Protein AF-A0A937WZ01-F1 (afdb_monomer_lite)

Radius of gyration: 13.04 Å; chains: 1; bounding box: 37×21×32 Å

Secondary structure (DSSP, 8-state):
-HHHHHHHHHS-EEHHHHHHHHHTT-S-HHHHHHHHHTTSEEE---SSTTT-EEEE-HHHHHHHHHHHHHHTTS--

Sequence (76 aa):
MKEFLTYVALRPRTYGEAMTAWRSSCPRHTVWEDALVEGLIQVGIGTTVEDAPVTLTPQGRMILDGYHTHANRVEG

pLDDT: mean 82.59, std 12.5, range [39.88, 93.5]

Foldseek 3Di:
DLVLLVVCAVDWAFPLVSCVVVVVPDVPPVVVVVCVVVQQKDFADDPDNRRTIIHGDPVVVVVNVVVVVVVVPVPD

Structure (mmCIF, N/CA/C/O backbone):
data_AF-A0A937WZ01-F1
#
_entry.id   AF-A0A937WZ01-F1
#
loop_
_atom_site.group_PDB
_atom_site.id
_atom_site.type_symbol
_atom_site.label_atom_id
_atom_site.label_alt_id
_atom_site.label_comp_id
_atom_site.label_asym_id
_atom_site.label_entity_id
_atom_site.label_seq_id
_atom_site.pdbx_PDB_ins_code
_atom_site.Cartn_x
_atom_site.Cartn_y
_atom_site.Cartn_z
_atom_site.occupancy
_atom_site.B_iso_or_equiv
_atom_site.auth_seq_id
_atom_site.auth_comp_id
_atom_site.auth_asym_id
_atom_site.auth_atom_id
_atom_site.p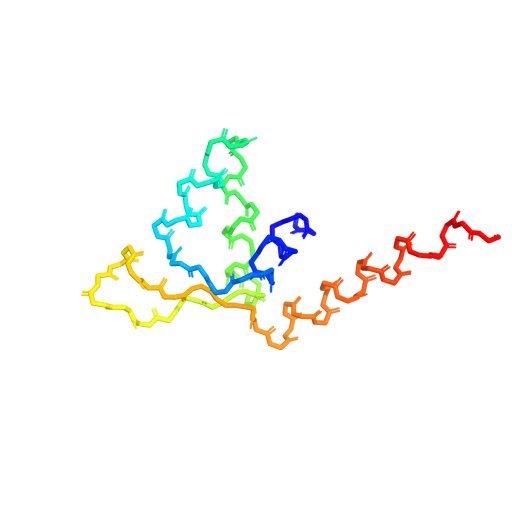dbx_PDB_model_num
ATOM 1 N N . MET A 1 1 ? -3.579 1.942 8.141 1.00 80.88 1 MET A N 1
ATOM 2 C CA . MET A 1 1 ? -4.091 0.986 7.140 1.00 80.88 1 MET A CA 1
ATOM 3 C C . MET A 1 1 ? -5.196 1.590 6.278 1.00 80.88 1 MET A C 1
ATOM 5 O O . MET A 1 1 ? -4.952 1.757 5.095 1.00 80.88 1 MET A O 1
ATOM 9 N N . LYS A 1 2 ? -6.348 2.000 6.841 1.00 85.12 2 LYS A N 1
ATOM 10 C CA . LYS A 1 2 ? -7.475 2.597 6.083 1.00 85.12 2 LYS A CA 1
ATOM 11 C C . LYS A 1 2 ? -7.052 3.637 5.034 1.00 85.12 2 LYS A C 1
ATOM 13 O O . LYS A 1 2 ? -7.275 3.404 3.857 1.00 85.12 2 LYS A O 1
ATOM 18 N N . GLU A 1 3 ? -6.378 4.714 5.450 1.00 84.50 3 GLU A N 1
ATOM 19 C CA . GLU A 1 3 ? -5.948 5.802 4.549 1.00 84.50 3 GLU A CA 1
ATOM 20 C C . GLU A 1 3 ? -5.114 5.311 3.357 1.00 84.50 3 GLU A C 1
ATOM 22 O O . GLU A 1 3 ? -5.265 5.799 2.243 1.00 84.50 3 GLU A O 1
ATOM 27 N N . PHE A 1 4 ? -4.269 4.300 3.575 1.00 86.19 4 PHE A N 1
ATOM 28 C CA . PHE A 1 4 ? -3.464 3.697 2.519 1.00 86.19 4 PHE A CA 1
ATOM 29 C C . PHE A 1 4 ? -4.325 2.903 1.527 1.00 86.19 4 PHE A C 1
ATOM 31 O O . PHE A 1 4 ? -4.194 3.069 0.316 1.00 86.19 4 PHE A O 1
ATOM 38 N N . LEU A 1 5 ? -5.237 2.065 2.026 1.00 87.75 5 LEU A N 1
ATOM 39 C CA . LEU A 1 5 ? -6.129 1.275 1.175 1.00 87.75 5 LEU A CA 1
ATOM 40 C C . LEU A 1 5 ? -7.082 2.181 0.385 1.00 87.75 5 LEU A C 1
ATOM 42 O O . LEU A 1 5 ? -7.254 1.974 -0.813 1.00 87.75 5 LEU A O 1
ATOM 46 N N . THR A 1 6 ? -7.639 3.218 1.020 1.00 88.31 6 THR A N 1
ATOM 47 C CA . THR A 1 6 ? -8.440 4.251 0.348 1.00 88.31 6 THR A CA 1
ATOM 48 C C . THR A 1 6 ? -7.615 4.957 -0.718 1.00 88.31 6 THR A C 1
ATOM 50 O O . THR A 1 6 ? -8.082 5.111 -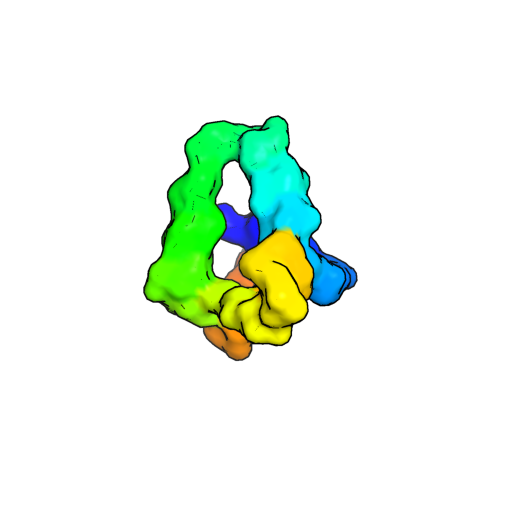1.847 1.00 88.31 6 THR A O 1
ATOM 53 N N . TYR A 1 7 ? -6.373 5.334 -0.386 1.00 86.94 7 TYR A N 1
ATOM 54 C CA . TYR A 1 7 ? -5.441 5.915 -1.340 1.00 86.94 7 TYR A CA 1
ATOM 55 C C . TYR A 1 7 ? -5.303 4.999 -2.553 1.00 86.94 7 TYR A C 1
ATOM 57 O O . TYR A 1 7 ? -5.668 5.444 -3.632 1.00 86.94 7 TYR A O 1
ATOM 65 N N . VAL A 1 8 ? -4.908 3.729 -2.410 1.00 87.88 8 VAL A N 1
ATOM 66 C CA . VAL A 1 8 ? -4.764 2.775 -3.533 1.00 87.88 8 VAL A CA 1
ATOM 67 C C . VAL A 1 8 ? -6.079 2.546 -4.295 1.00 87.88 8 VAL A C 1
ATOM 69 O O . VAL A 1 8 ? -6.051 2.430 -5.516 1.00 87.88 8 VAL A O 1
ATOM 72 N N . ALA A 1 9 ? -7.233 2.541 -3.621 1.00 87.56 9 ALA A N 1
ATOM 73 C CA . ALA A 1 9 ? -8.542 2.342 -4.252 1.00 87.56 9 ALA A CA 1
ATOM 74 C C . ALA A 1 9 ? -8.945 3.464 -5.222 1.00 87.56 9 ALA A C 1
ATOM 76 O O . ALA A 1 9 ? -9.626 3.199 -6.209 1.00 87.56 9 ALA A O 1
ATOM 77 N N . LEU A 1 10 ? -8.543 4.709 -4.943 1.00 86.06 10 LEU A N 1
ATOM 78 C CA . LEU A 1 10 ? -8.974 5.896 -5.697 1.00 86.06 10 LEU A CA 1
ATOM 79 C C . LEU A 1 10 ? -8.584 5.861 -7.177 1.00 86.06 10 LEU A C 1
ATOM 81 O O . LEU A 1 10 ? -9.325 6.351 -8.025 1.00 86.06 10 LEU A O 1
ATOM 85 N N . ARG A 1 11 ? -7.400 5.334 -7.488 1.00 82.06 11 ARG A N 1
ATOM 86 C CA . ARG A 1 11 ? -6.916 5.185 -8.861 1.00 82.06 11 ARG A CA 1
ATOM 87 C C . ARG A 1 11 ? -5.848 4.093 -8.914 1.00 82.06 11 ARG A C 1
ATOM 89 O O . ARG A 1 11 ? -5.076 3.987 -7.954 1.00 82.06 11 ARG A O 1
ATOM 96 N N . PRO A 1 12 ? -5.738 3.354 -10.033 1.00 75.75 12 PRO A N 1
ATOM 97 C CA . PRO A 1 12 ? -4.567 2.528 -10.296 1.00 75.75 12 PRO A CA 1
ATOM 98 C C . PRO A 1 12 ? -3.315 3.398 -10.171 1.00 75.75 12 PRO A C 1
ATOM 100 O O . PRO A 1 12 ? -3.242 4.470 -10.773 1.00 75.75 12 PRO A O 1
ATOM 103 N N . ARG A 1 13 ? -2.362 2.973 -9.347 1.00 86.75 13 ARG A N 1
ATOM 104 C CA . ARG A 1 13 ? -1.074 3.653 -9.174 1.00 86.75 13 ARG A CA 1
ATOM 105 C C . ARG A 1 13 ? 0.044 2.683 -9.431 1.00 86.75 13 ARG A C 1
ATOM 107 O O . ARG A 1 13 ? -0.130 1.481 -9.250 1.00 86.75 13 ARG A O 1
ATOM 114 N N . THR A 1 14 ? 1.189 3.214 -9.810 1.00 91.12 14 THR A N 1
ATOM 115 C CA . THR A 1 14 ? 2.404 2.419 -9.893 1.00 91.12 14 THR A CA 1
ATOM 116 C C . THR A 1 14 ? 3.100 2.376 -8.535 1.00 91.12 14 THR A C 1
ATOM 118 O O . THR A 1 14 ? 2.844 3.198 -7.648 1.00 91.12 14 THR A O 1
ATOM 121 N N . TYR A 1 15 ? 3.974 1.396 -8.354 1.00 89.88 15 TYR A N 1
ATOM 122 C CA . TYR A 1 15 ? 4.763 1.228 -7.144 1.00 89.88 15 TYR A CA 1
ATOM 123 C C . TYR A 1 15 ? 5.614 2.467 -6.862 1.00 89.88 15 TYR A C 1
ATOM 125 O O . TYR A 1 15 ? 5.632 2.931 -5.727 1.00 89.88 15 TYR A O 1
ATOM 133 N N . GLY A 1 16 ? 6.245 3.058 -7.881 1.00 88.62 16 GLY A N 1
ATOM 134 C CA . GLY A 1 16 ? 7.050 4.274 -7.736 1.00 88.62 16 GLY A CA 1
ATOM 135 C C . GLY A 1 16 ? 6.227 5.461 -7.235 1.00 88.62 16 GLY A C 1
ATOM 136 O O . GLY A 1 16 ? 6.625 6.132 -6.279 1.00 88.62 16 GLY A O 1
ATOM 137 N N . GLU A 1 17 ? 5.034 5.677 -7.801 1.00 87.62 17 GLU A N 1
ATOM 138 C CA . GLU A 1 17 ? 4.117 6.725 -7.337 1.00 87.62 17 GLU A CA 1
ATOM 139 C C . GLU A 1 17 ? 3.661 6.484 -5.895 1.00 87.62 17 GLU A C 1
ATOM 141 O O . GLU A 1 17 ? 3.700 7.395 -5.063 1.00 87.62 17 GLU A O 1
ATOM 146 N N . ALA A 1 18 ? 3.227 5.257 -5.595 1.00 86.19 18 ALA A N 1
ATOM 147 C CA . ALA A 1 18 ? 2.719 4.904 -4.279 1.00 86.19 18 ALA A CA 1
ATOM 148 C C . ALA A 1 18 ? 3.813 5.026 -3.214 1.00 86.19 18 ALA A C 1
ATOM 150 O O . ALA A 1 18 ? 3.571 5.587 -2.148 1.00 86.19 18 ALA A O 1
ATOM 151 N N . MET A 1 19 ? 5.025 4.566 -3.520 1.00 85.25 19 MET A N 1
ATOM 152 C CA . MET A 1 19 ? 6.147 4.599 -2.592 1.00 85.25 19 MET A CA 1
ATOM 153 C C . MET A 1 19 ? 6.651 6.020 -2.366 1.00 85.25 19 MET A C 1
ATOM 155 O O . MET A 1 19 ? 6.940 6.383 -1.228 1.00 85.25 19 MET A O 1
ATOM 159 N N . THR A 1 20 ? 6.678 6.850 -3.411 1.00 84.88 20 THR A N 1
ATOM 160 C CA . THR A 1 20 ? 7.022 8.274 -3.305 1.00 84.88 20 THR A CA 1
ATOM 161 C C . THR A 1 20 ? 6.014 9.017 -2.433 1.00 84.88 20 THR A C 1
ATOM 163 O O . THR A 1 20 ? 6.394 9.637 -1.444 1.00 84.88 20 THR A O 1
ATOM 166 N N . ALA A 1 21 ? 4.718 8.902 -2.735 1.00 81.25 21 ALA A N 1
ATOM 167 C CA . ALA A 1 21 ? 3.670 9.599 -1.992 1.00 81.25 21 ALA A CA 1
ATOM 168 C C . ALA A 1 21 ? 3.555 9.123 -0.533 1.00 81.25 21 ALA A C 1
ATOM 170 O O . ALA A 1 21 ? 3.349 9.925 0.382 1.00 81.25 21 ALA A O 1
ATOM 171 N N . TRP A 1 22 ? 3.696 7.815 -0.300 1.00 77.38 22 TRP A N 1
ATOM 172 C CA . TRP A 1 22 ? 3.541 7.240 1.033 1.00 77.38 22 TRP A CA 1
ATOM 173 C C . TRP A 1 22 ? 4.759 7.505 1.926 1.00 77.38 22 TRP A C 1
ATOM 175 O O . TRP A 1 22 ? 4.589 7.887 3.085 1.00 77.38 22 TRP A O 1
ATOM 185 N N . ARG A 1 23 ? 5.989 7.409 1.390 1.00 73.12 23 ARG A N 1
ATOM 186 C CA . ARG A 1 23 ? 7.225 7.698 2.147 1.00 73.12 23 ARG A CA 1
ATOM 187 C C . ARG A 1 23 ? 7.325 9.146 2.616 1.00 73.12 23 ARG A C 1
ATOM 189 O O . ARG A 1 23 ? 7.893 9.387 3.676 1.00 73.12 23 ARG A O 1
ATOM 196 N N . SER A 1 24 ? 6.761 10.101 1.877 1.00 68.94 24 SER A N 1
ATOM 197 C CA . SER A 1 24 ? 6.766 11.517 2.271 1.00 68.94 24 SER A CA 1
ATOM 198 C C . SER A 1 24 ? 5.857 11.834 3.464 1.00 68.94 24 SER A C 1
ATOM 200 O O . SER A 1 24 ? 6.024 12.875 4.092 1.00 68.94 24 SER A O 1
ATOM 202 N N . SER A 1 25 ? 4.896 10.962 3.785 1.00 62.69 25 SER A N 1
ATOM 203 C CA . SER A 1 25 ? 3.784 11.295 4.687 1.00 62.69 25 SER A CA 1
ATOM 204 C C . SER A 1 25 ? 3.984 10.824 6.137 1.00 62.69 25 SER A C 1
ATOM 206 O O . SER A 1 25 ? 3.309 11.311 7.042 1.00 62.69 25 SER A O 1
ATOM 208 N N . CYS A 1 26 ? 4.886 9.870 6.395 1.00 57.56 26 CYS A N 1
ATOM 209 C CA . CYS A 1 26 ? 5.260 9.403 7.740 1.00 57.56 26 CYS A CA 1
ATOM 210 C C . CYS A 1 26 ? 6.364 8.331 7.622 1.00 57.56 26 CYS A C 1
ATOM 212 O O . CYS A 1 26 ? 6.341 7.577 6.652 1.00 57.56 26 CYS A O 1
ATOM 214 N N . PRO A 1 27 ? 7.227 8.099 8.630 1.00 63.91 27 PRO A N 1
ATOM 215 C CA . PRO A 1 27 ? 8.149 6.950 8.641 1.00 63.91 27 PRO A CA 1
ATOM 216 C C . PRO A 1 27 ? 7.454 5.572 8.783 1.00 63.91 27 PRO A C 1
ATOM 218 O O . PRO A 1 27 ? 8.098 4.574 9.090 1.00 63.91 27 PRO A O 1
ATOM 221 N N . ARG A 1 28 ? 6.136 5.475 8.556 1.00 56.34 28 ARG A N 1
ATOM 222 C CA . ARG A 1 28 ? 5.320 4.259 8.718 1.00 56.34 28 ARG A CA 1
ATOM 223 C C . ARG A 1 28 ? 5.372 3.351 7.484 1.00 56.34 28 ARG A C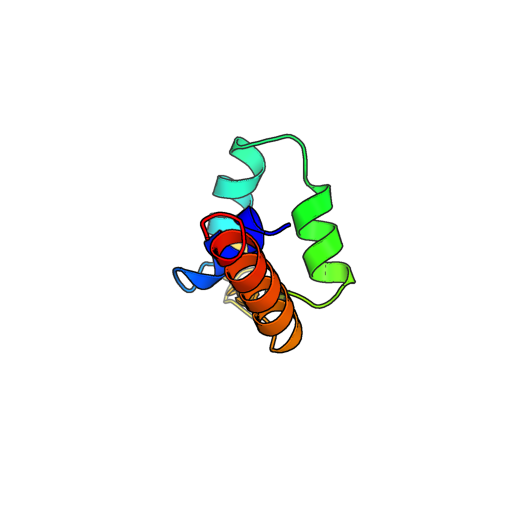 1
ATOM 225 O O . ARG A 1 28 ? 4.329 2.982 6.941 1.00 56.34 28 ARG A O 1
ATOM 232 N N . HIS A 1 29 ? 6.584 2.982 7.067 1.00 63.66 29 HIS A N 1
ATOM 233 C CA . HIS A 1 29 ? 6.818 1.934 6.060 1.00 63.66 29 HIS A CA 1
ATOM 234 C C . HIS A 1 29 ? 6.052 0.639 6.406 1.00 63.66 29 HIS A C 1
ATOM 236 O O . HIS A 1 29 ? 5.516 -0.022 5.521 1.00 63.66 29 HIS A O 1
ATOM 242 N N . THR A 1 30 ? 5.845 0.407 7.707 1.00 76.81 30 THR A N 1
ATOM 243 C CA . THR A 1 30 ? 5.054 -0.690 8.268 1.00 76.81 30 THR A CA 1
ATOM 244 C C . THR A 1 30 ? 3.663 -0.835 7.663 1.00 76.81 30 THR A C 1
ATOM 246 O O . THR A 1 30 ? 3.287 -1.939 7.328 1.00 76.81 30 THR A O 1
ATOM 249 N N . VAL A 1 31 ? 2.901 0.239 7.411 1.00 85.12 31 VAL A N 1
ATOM 250 C CA . VAL A 1 31 ? 1.523 0.078 6.889 1.00 85.12 31 VAL A CA 1
ATOM 251 C C . VAL A 1 31 ? 1.503 -0.516 5.479 1.00 85.12 31 VAL A C 1
ATOM 253 O O . VAL A 1 31 ? 0.595 -1.273 5.148 1.00 85.12 31 VAL A O 1
ATOM 256 N N . TRP A 1 32 ? 2.478 -0.155 4.643 1.00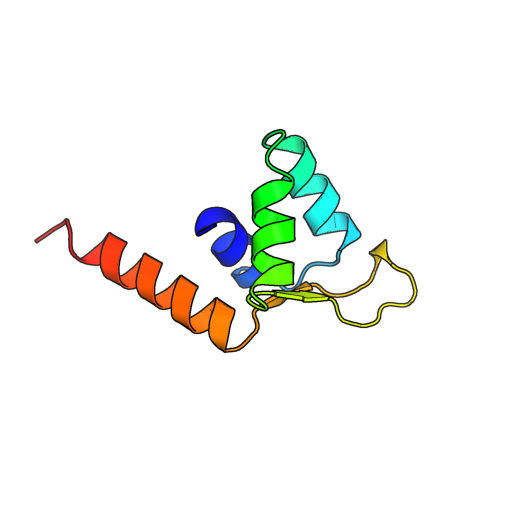 85.50 32 TRP A N 1
ATOM 257 C CA . TRP A 1 32 ? 2.604 -0.724 3.304 1.00 85.50 32 TRP A CA 1
ATOM 258 C C . TRP A 1 32 ? 3.041 -2.189 3.376 1.00 85.50 32 TRP A C 1
ATOM 260 O O . TRP A 1 32 ? 2.461 -3.042 2.707 1.00 85.50 32 TRP A O 1
ATOM 270 N N . GLU A 1 33 ? 4.055 -2.470 4.195 1.00 86.31 33 GLU A N 1
ATOM 271 C CA . GLU A 1 33 ? 4.600 -3.815 4.381 1.00 86.31 33 GLU A CA 1
ATOM 272 C C . GLU A 1 33 ? 3.557 -4.757 4.982 1.00 86.31 33 GLU A C 1
ATOM 274 O O . GLU A 1 33 ? 3.332 -5.826 4.427 1.00 86.31 33 GLU A O 1
ATOM 279 N N . ASP A 1 34 ? 2.841 -4.325 6.019 1.00 88.88 34 ASP A N 1
ATOM 280 C CA . ASP A 1 34 ? 1.732 -5.058 6.629 1.00 88.88 34 ASP A CA 1
ATOM 281 C C . ASP A 1 34 ? 0.642 -5.341 5.588 1.00 88.88 34 ASP A C 1
ATOM 283 O 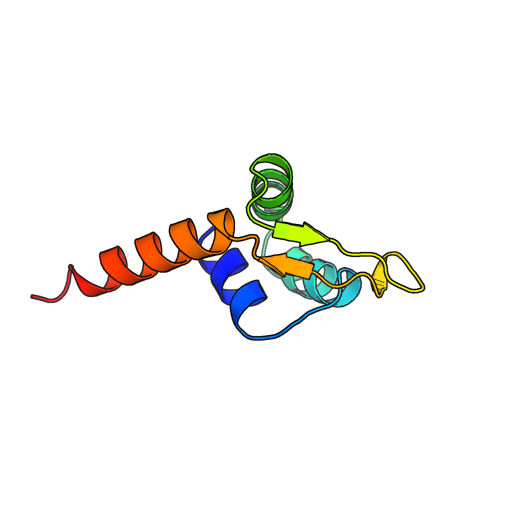O . ASP A 1 34 ? 0.195 -6.473 5.457 1.00 88.88 34 ASP A O 1
ATOM 287 N N . ALA A 1 35 ? 0.260 -4.358 4.760 1.00 89.81 35 ALA A N 1
ATOM 288 C CA . ALA A 1 35 ? -0.755 -4.558 3.722 1.00 89.81 35 ALA A CA 1
ATOM 289 C C . ALA A 1 35 ? -0.323 -5.576 2.657 1.00 89.81 35 ALA A C 1
ATOM 291 O O . ALA A 1 35 ? -1.163 -6.294 2.109 1.00 89.81 35 ALA A O 1
ATOM 292 N N . LEU A 1 36 ? 0.971 -5.614 2.334 1.00 89.38 36 LEU A N 1
ATOM 293 C CA . LEU A 1 36 ? 1.542 -6.568 1.392 1.00 89.38 36 LEU A CA 1
ATOM 294 C C . LEU A 1 36 ? 1.635 -7.970 2.013 1.00 89.38 36 LEU A C 1
ATOM 296 O O . LEU A 1 36 ? 1.250 -8.943 1.370 1.00 89.38 36 LEU A O 1
ATOM 300 N N . VAL A 1 37 ? 2.093 -8.066 3.265 1.00 90.44 37 VAL A N 1
ATOM 301 C CA . VAL A 1 37 ? 2.218 -9.317 4.033 1.00 90.44 37 VAL A CA 1
ATOM 302 C C . VAL A 1 37 ? 0.849 -9.933 4.314 1.00 90.44 37 VAL A C 1
ATOM 304 O O . VAL A 1 37 ? 0.669 -11.137 4.152 1.00 90.44 37 VAL A O 1
ATOM 307 N N . GLU A 1 38 ? -0.138 -9.116 4.672 1.00 91.44 38 GLU A N 1
ATOM 308 C CA . GLU A 1 38 ? -1.524 -9.538 4.876 1.00 91.44 38 GLU A CA 1
ATOM 309 C C . GLU A 1 38 ? -2.253 -9.839 3.554 1.00 91.44 38 GLU A C 1
ATOM 311 O O . GLU A 1 38 ? -3.384 -10.321 3.573 1.00 91.44 38 GLU A O 1
ATOM 316 N N . GLY A 1 39 ? -1.645 -9.564 2.394 1.00 92.94 39 GLY A N 1
ATOM 317 C CA . GLY A 1 39 ? -2.257 -9.817 1.089 1.00 92.94 39 GLY A CA 1
ATOM 318 C C . GLY A 1 39 ? -3.455 -8.911 0.789 1.00 92.94 39 GLY A C 1
ATOM 319 O O . GLY A 1 39 ? -4.368 -9.304 0.063 1.00 92.94 39 GLY A O 1
ATOM 320 N N . LEU A 1 40 ? -3.486 -7.701 1.352 1.00 93.00 40 LEU A N 1
ATOM 321 C CA . LEU A 1 40 ? -4.519 -6.684 1.104 1.00 93.00 40 LEU A CA 1
ATOM 322 C C . LEU A 1 40 ? -4.260 -5.912 -0.190 1.00 93.00 40 LEU A C 1
ATOM 324 O O . LEU A 1 40 ? -5.194 -5.466 -0.862 1.00 93.00 40 LEU A O 1
ATOM 328 N N . ILE A 1 41 ? -2.989 -5.777 -0.556 1.00 91.38 41 ILE A N 1
ATOM 329 C CA . ILE A 1 41 ? -2.556 -5.207 -1.828 1.00 91.38 41 ILE A CA 1
ATOM 330 C C . ILE A 1 41 ? -1.759 -6.229 -2.627 1.00 91.38 41 ILE A C 1
ATOM 332 O O . ILE A 1 41 ? -1.148 -7.144 -2.079 1.00 91.38 41 ILE A O 1
ATOM 336 N N . GLN A 1 42 ? -1.746 -6.038 -3.937 1.00 92.25 42 GLN A N 1
ATOM 337 C CA . GLN A 1 42 ? -0.918 -6.793 -4.855 1.00 92.25 42 GLN A CA 1
ATOM 338 C C . GLN A 1 42 ? -0.154 -5.833 -5.759 1.00 92.25 42 GLN A C 1
ATOM 340 O O . GLN A 1 42 ? -0.723 -4.888 -6.312 1.00 92.25 42 GLN A O 1
ATOM 345 N N . VAL A 1 43 ? 1.137 -6.117 -5.914 1.00 91.69 43 VAL A N 1
ATOM 346 C CA . VAL A 1 43 ? 2.011 -5.469 -6.888 1.00 91.69 43 VAL A CA 1
ATOM 347 C C . VAL A 1 43 ? 2.058 -6.366 -8.123 1.00 91.69 43 VAL A C 1
ATOM 349 O O . VAL A 1 43 ? 2.425 -7.537 -8.037 1.00 91.69 43 VAL A O 1
ATOM 352 N N . GLY A 1 44 ? 1.590 -5.845 -9.253 1.00 89.75 44 GLY A N 1
ATOM 353 C CA . GLY A 1 44 ? 1.628 -6.523 -10.543 1.00 89.75 44 GLY A CA 1
ATOM 354 C C . GLY A 1 44 ? 3.012 -6.468 -11.184 1.00 89.75 44 GLY A C 1
ATOM 355 O O . GLY A 1 44 ? 3.985 -6.029 -10.580 1.00 89.75 44 GLY A O 1
ATOM 356 N N . ILE A 1 45 ? 3.096 -6.896 -12.440 1.00 90.12 45 ILE A N 1
ATOM 357 C CA . ILE A 1 45 ? 4.340 -6.848 -13.210 1.00 90.12 45 ILE A CA 1
ATOM 358 C C . ILE A 1 45 ? 4.296 -5.612 -14.107 1.00 90.12 45 ILE A C 1
ATOM 360 O O . ILE A 1 45 ? 3.410 -5.492 -14.952 1.00 90.12 45 ILE A O 1
ATOM 364 N N . GLY A 1 46 ? 5.233 -4.691 -13.891 1.00 86.94 46 GLY A N 1
ATOM 365 C CA . GLY A 1 46 ? 5.488 -3.551 -14.770 1.00 86.94 46 GLY A CA 1
ATOM 366 C C . GLY A 1 46 ? 6.750 -3.763 -15.603 1.00 86.94 46 GLY A C 1
ATOM 367 O O . GLY A 1 46 ? 7.499 -4.715 -15.386 1.00 86.94 46 GLY A O 1
ATOM 368 N N . THR A 1 47 ? 7.008 -2.849 -16.538 1.00 89.81 47 THR A N 1
ATOM 369 C CA . THR A 1 47 ? 8.272 -2.801 -17.296 1.00 89.81 47 THR A CA 1
ATOM 370 C C . THR A 1 47 ? 9.475 -2.637 -16.364 1.00 89.81 47 THR A C 1
ATOM 372 O O . THR A 1 47 ? 10.548 -3.183 -16.612 1.00 89.81 47 THR A O 1
ATOM 375 N N . THR A 1 48 ? 9.276 -1.915 -15.263 1.00 91.19 48 THR A N 1
ATOM 376 C CA . THR A 1 48 ? 10.222 -1.765 -14.160 1.00 91.19 48 THR A CA 1
ATOM 377 C C . THR A 1 48 ? 9.509 -1.999 -12.829 1.00 91.19 48 THR A C 1
ATOM 379 O O . THR A 1 48 ? 8.277 -2.054 -12.767 1.00 91.19 48 THR A O 1
ATOM 382 N N . VAL A 1 49 ? 10.282 -2.107 -11.743 1.00 86.25 49 VAL A N 1
ATOM 383 C CA . VAL A 1 49 ? 9.721 -2.162 -10.383 1.00 86.25 49 VAL A CA 1
ATOM 384 C C . VAL A 1 49 ? 8.893 -0.913 -10.086 1.00 86.25 49 VAL A C 1
ATOM 386 O O . VAL A 1 49 ? 7.869 -1.022 -9.429 1.00 86.25 49 VAL A O 1
ATOM 389 N N . GLU A 1 50 ? 9.286 0.257 -10.590 1.00 89.25 50 GLU A N 1
ATOM 390 C CA . GLU A 1 50 ? 8.568 1.511 -10.351 1.00 89.25 50 GLU A CA 1
ATOM 391 C C . GLU A 1 50 ? 7.253 1.597 -11.126 1.00 89.25 50 GLU A C 1
ATOM 393 O O . GLU A 1 50 ? 6.297 2.169 -10.610 1.00 89.25 50 GLU A O 1
ATOM 398 N N . ASP A 1 51 ? 7.181 0.982 -12.309 1.00 90.56 51 ASP A N 1
ATOM 399 C CA . ASP A 1 51 ? 5.976 0.918 -13.149 1.00 90.56 51 ASP A CA 1
ATOM 400 C C . ASP A 1 51 ? 4.985 -0.167 -12.713 1.00 90.56 51 ASP A C 1
ATOM 402 O O . ASP A 1 51 ? 3.874 -0.249 -13.240 1.00 90.56 51 ASP A O 1
ATOM 406 N N . ALA A 1 52 ? 5.372 -1.025 -11.769 1.00 92.88 52 ALA A N 1
ATOM 407 C CA . ALA A 1 52 ? 4.544 -2.132 -11.324 1.00 92.88 52 ALA A CA 1
ATOM 408 C C . ALA A 1 52 ? 3.210 -1.617 -10.751 1.00 92.88 52 ALA A C 1
ATOM 410 O O . ALA A 1 52 ? 3.220 -0.843 -9.790 1.00 92.88 52 ALA A O 1
ATOM 411 N N . PRO A 1 53 ? 2.051 -2.012 -11.307 1.00 91.88 53 PRO A N 1
ATOM 412 C CA . PRO A 1 53 ? 0.770 -1.506 -10.840 1.00 91.88 53 PRO A CA 1
ATOM 413 C C . PRO A 1 53 ? 0.453 -2.059 -9.452 1.00 91.88 53 PRO A C 1
ATOM 415 O O . PRO A 1 53 ? 0.609 -3.247 -9.185 1.00 91.88 53 PRO A O 1
ATOM 418 N N . VAL A 1 54 ? -0.039 -1.200 -8.574 1.00 92.38 54 VAL A N 1
ATOM 419 C CA . VAL A 1 54 ? -0.439 -1.525 -7.208 1.00 92.38 54 VAL A CA 1
ATOM 420 C C . VAL A 1 54 ? -1.954 -1.503 -7.161 1.00 92.38 54 VAL A C 1
ATOM 422 O O . VAL A 1 54 ? -2.584 -0.483 -7.448 1.00 92.38 54 VAL A O 1
ATOM 425 N N . THR A 1 55 ? -2.550 -2.633 -6.799 1.00 92.00 55 THR A N 1
ATOM 426 C CA . THR A 1 55 ? -4.006 -2.788 -6.755 1.00 92.00 55 THR A CA 1
ATOM 427 C C . THR A 1 55 ? -4.451 -3.441 -5.456 1.00 92.00 55 THR A C 1
ATOM 429 O O . THR A 1 55 ? -3.697 -4.179 -4.825 1.00 92.00 55 THR A O 1
ATOM 432 N N . LEU A 1 56 ? -5.692 -3.172 -5.046 1.00 92.69 56 LEU A N 1
ATOM 433 C CA . LEU A 1 56 ? -6.301 -3.897 -3.936 1.00 92.69 56 LEU A CA 1
ATOM 434 C C . LEU A 1 56 ? -6.629 -5.329 -4.354 1.00 92.69 56 LEU A C 1
ATOM 436 O O . LEU A 1 56 ? -7.167 -5.567 -5.443 1.00 92.69 56 LEU A O 1
ATOM 440 N N . THR A 1 57 ? -6.384 -6.271 -3.452 1.00 93.44 57 THR A N 1
ATOM 441 C CA . THR A 1 57 ? -6.919 -7.627 -3.563 1.00 93.44 57 THR A CA 1
ATOM 442 C C . THR A 1 57 ? -8.402 -7.636 -3.172 1.00 93.44 57 THR A C 1
ATOM 444 O O . THR A 1 57 ? -8.912 -6.658 -2.610 1.00 93.44 57 THR A O 1
ATOM 447 N N . PRO A 1 58 ? -9.147 -8.721 -3.456 1.00 93.50 58 PRO A N 1
ATOM 448 C CA . PRO A 1 58 ? -10.507 -8.877 -2.942 1.00 93.50 58 PRO A CA 1
ATOM 449 C C . PRO A 1 58 ? -10.584 -8.715 -1.415 1.00 93.50 58 PRO A C 1
ATOM 451 O O . PRO A 1 58 ? -11.485 -8.043 -0.924 1.00 93.50 58 PRO A O 1
ATOM 454 N N . GLN A 1 59 ? -9.597 -9.237 -0.680 1.00 93.00 59 GLN A N 1
ATOM 455 C CA . GLN A 1 59 ? -9.518 -9.100 0.776 1.00 93.00 59 GLN A CA 1
ATOM 456 C C . GLN A 1 59 ? -9.280 -7.646 1.205 1.00 93.00 59 GLN A C 1
ATOM 458 O O . GLN A 1 59 ? -9.971 -7.146 2.091 1.00 93.00 59 GLN A O 1
ATOM 463 N N . GLY A 1 60 ? -8.359 -6.937 0.544 1.00 92.88 60 GLY A N 1
ATOM 464 C CA . GLY A 1 60 ? -8.113 -5.520 0.819 1.00 92.88 60 GLY A CA 1
ATOM 465 C C . GLY A 1 60 ? -9.343 -4.645 0.586 1.00 92.88 60 GLY A C 1
ATOM 466 O O . GLY A 1 60 ? -9.606 -3.740 1.377 1.00 92.88 60 GLY A O 1
ATOM 467 N N . ARG A 1 61 ? -10.136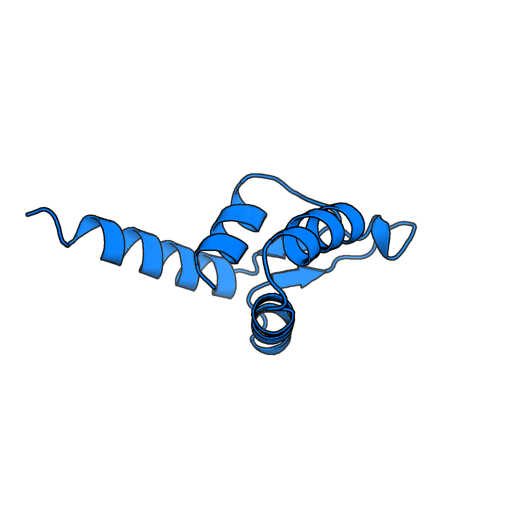 -4.951 -0.451 1.00 91.31 61 ARG A N 1
ATOM 468 C CA . ARG A 1 61 ? -11.431 -4.296 -0.698 1.00 91.31 61 ARG A CA 1
ATOM 469 C C . ARG A 1 61 ? -12.424 -4.545 0.437 1.00 91.31 61 ARG A C 1
ATOM 471 O O . ARG A 1 61 ? -12.963 -3.583 0.964 1.00 91.31 61 ARG A O 1
ATOM 478 N N . MET A 1 62 ? -12.590 -5.793 0.877 1.00 91.69 62 MET A N 1
ATOM 479 C CA . MET A 1 62 ? -13.497 -6.123 1.987 1.00 91.69 62 MET A CA 1
ATOM 480 C C . MET A 1 62 ? -13.134 -5.393 3.287 1.00 91.69 62 MET A C 1
ATOM 482 O O . MET A 1 62 ? -14.014 -4.876 3.973 1.00 91.69 62 MET A O 1
ATOM 486 N N . ILE A 1 63 ? -11.842 -5.322 3.625 1.00 90.88 63 ILE A N 1
ATOM 487 C CA . ILE A 1 63 ? -11.382 -4.585 4.811 1.00 90.88 63 ILE A CA 1
ATOM 488 C C . ILE A 1 63 ? -11.653 -3.083 4.661 1.00 90.88 63 ILE A C 1
ATOM 490 O O . ILE A 1 63 ? -12.126 -2.441 5.602 1.00 90.88 63 ILE A O 1
ATOM 494 N N . LEU A 1 64 ? -11.387 -2.519 3.480 1.00 90.81 64 LEU A N 1
ATOM 495 C CA . LEU A 1 64 ? -11.661 -1.115 3.192 1.00 90.81 64 LEU A CA 1
ATOM 496 C C . LEU A 1 64 ? -13.158 -0.780 3.321 1.00 90.81 64 LEU A C 1
ATOM 498 O O . LEU A 1 64 ? -13.508 0.206 3.974 1.00 90.81 64 LEU A O 1
ATOM 502 N N . ASP A 1 65 ? -14.032 -1.625 2.776 1.00 89.44 65 ASP A N 1
ATOM 503 C CA . ASP A 1 65 ? -15.487 -1.477 2.886 1.00 89.44 65 ASP A CA 1
ATOM 504 C C . ASP A 1 65 ? -15.963 -1.583 4.343 1.00 89.44 65 ASP A C 1
ATOM 506 O O . ASP A 1 65 ? -16.826 -0.814 4.782 1.00 89.44 65 ASP A O 1
ATOM 510 N N . GLY A 1 66 ? -15.350 -2.466 5.139 1.00 88.25 66 GLY A N 1
ATOM 511 C CA . GLY A 1 66 ? -15.577 -2.544 6.583 1.00 88.25 66 GLY A CA 1
ATOM 512 C C . GLY A 1 66 ? -15.233 -1.233 7.299 1.00 88.25 66 GLY A C 1
ATOM 513 O O . GLY A 1 66 ? -16.023 -0.730 8.100 1.00 88.25 66 GLY A O 1
ATOM 514 N N . TYR A 1 67 ? -14.100 -0.608 6.961 1.00 85.12 67 TYR A N 1
ATOM 515 C CA . TYR A 1 67 ? -13.724 0.697 7.517 1.00 85.12 67 TYR A CA 1
ATOM 516 C C . TYR A 1 67 ? -14.660 1.837 7.097 1.00 85.12 67 TYR A C 1
ATOM 518 O O . TYR A 1 67 ? -14.893 2.754 7.890 1.00 85.12 67 TYR A O 1
ATOM 526 N N . HIS A 1 68 ? -15.171 1.821 5.865 1.00 79.25 68 HIS A N 1
ATOM 527 C CA . HIS A 1 68 ? -16.168 2.794 5.405 1.00 79.25 68 HIS A CA 1
ATOM 528 C C . HIS A 1 68 ? -17.499 2.612 6.140 1.00 79.25 68 HIS A C 1
ATOM 530 O O . HIS A 1 68 ? -18.092 3.588 6.597 1.00 79.25 68 HIS A O 1
ATOM 536 N N . THR A 1 69 ? -17.920 1.366 6.344 1.00 75.75 69 THR A N 1
ATOM 537 C CA . THR A 1 69 ? -19.154 1.031 7.068 1.00 75.75 69 THR A CA 1
ATOM 538 C C . THR A 1 69 ? -19.090 1.466 8.534 1.00 75.75 69 THR A C 1
ATOM 540 O O . THR A 1 69 ? -20.064 1.996 9.065 1.00 75.75 69 THR A O 1
ATOM 543 N N . HIS A 1 70 ? -17.939 1.306 9.195 1.00 60.53 70 HIS A N 1
ATOM 544 C CA . HIS A 1 70 ? -17.753 1.763 10.576 1.00 60.53 70 HIS A CA 1
ATOM 545 C C . HIS A 1 70 ? -17.672 3.285 10.713 1.00 60.53 70 HIS A C 1
ATOM 547 O O . HIS A 1 70 ? -18.160 3.817 11.707 1.00 60.53 70 HIS A O 1
ATOM 553 N N . ALA A 1 71 ? -17.112 3.988 9.725 1.00 60.59 71 ALA A N 1
ATOM 554 C CA . ALA A 1 71 ? -17.110 5.450 9.715 1.00 60.59 71 ALA A CA 1
ATOM 555 C C . ALA A 1 71 ? -18.530 6.029 9.584 1.00 60.59 71 ALA A C 1
ATOM 557 O O . ALA A 1 71 ? -18.827 7.040 10.203 1.00 60.59 71 ALA A O 1
ATOM 558 N N . ASN A 1 72 ? -19.419 5.349 8.853 1.00 57.53 72 ASN A N 1
ATOM 559 C CA . ASN A 1 72 ? -20.808 5.776 8.657 1.00 57.53 72 ASN A CA 1
ATOM 560 C C . ASN A 1 72 ? -21.766 5.407 9.809 1.00 57.53 72 ASN A C 1
ATOM 562 O O . ASN A 1 72 ? -22.931 5.782 9.762 1.00 57.53 72 ASN A O 1
ATOM 566 N N . ARG A 1 73 ? -21.327 4.651 10.829 1.00 55.59 73 ARG A N 1
ATOM 567 C CA . ARG A 1 73 ? -22.199 4.180 11.930 1.00 55.59 73 ARG A CA 1
ATOM 568 C C . ARG A 1 73 ? -22.136 5.045 13.196 1.00 55.59 73 ARG A C 1
ATOM 570 O O . ARG A 1 73 ? -22.920 4.824 14.109 1.00 55.59 73 ARG A O 1
ATOM 577 N N . VAL A 1 74 ? -21.212 6.001 13.271 1.00 54.81 74 VAL A N 1
ATOM 578 C CA . VAL A 1 74 ? -21.023 6.875 14.448 1.00 54.81 74 VAL A CA 1
ATOM 579 C C . VAL A 1 74 ? -21.755 8.220 14.357 1.00 54.81 74 VAL A C 1
ATOM 581 O O . VAL A 1 74 ? -21.711 8.988 15.312 1.00 54.81 74 VAL A O 1
ATOM 584 N N . GLU A 1 75 ? -22.485 8.478 13.271 1.00 47.44 75 GLU A N 1
ATOM 585 C CA . GLU A 1 75 ? -23.381 9.634 13.125 1.00 47.44 75 GLU A CA 1
ATOM 586 C C . GLU A 1 75 ? -24.831 9.160 12.933 1.00 47.44 75 GLU A C 1
ATOM 588 O O . GLU A 1 75 ? -25.366 9.168 11.825 1.00 47.44 75 GLU A O 1
ATOM 593 N N . GLY A 1 76 ? -25.457 8.689 14.014 1.00 39.88 76 GLY A N 1
ATOM 594 C CA . GLY A 1 76 ? -26.866 8.288 14.045 1.00 39.88 76 GLY A CA 1
ATOM 595 C C . GLY A 1 76 ? -27.423 8.284 15.456 1.00 39.88 76 GLY A C 1
ATOM 596 O O . GLY A 1 76 ? -26.824 7.583 16.301 1.00 39.88 76 GLY A O 1
#